Protein AF-E2AD54-F1 (afdb_monomer_lite)

Organism: Camponotus floridanus (NCBI:txid104421)

Secondary structure (DSSP, 8-state):
-HHHHHHHHHHHHHHHHHH---EE-S-GGGPPEEESSSEEE----EE-

Radius of gyration: 13.44 Å; chains: 1; bounding box: 34×14×32 Å

Foldseek 3Di:
DVVVVVVVVCVVVVCPVVPDDKDWPDDPVPWDWDDDPDIDIDDTDIDD

InterPro domains:
  IPR036396 Cytochrome P450 superfamily [G3DSA:1.10.630.10] (1-47)
  IPR036396 Cytochrome P450 superfamily [SSF48264] (1-48)

pLDDT: mean 94.55, std 2.74, range [80.5, 97.94]

Sequence (48 aa):
GQRFALLEMKAMIAPLIHNFFLEPIDYLKDIQM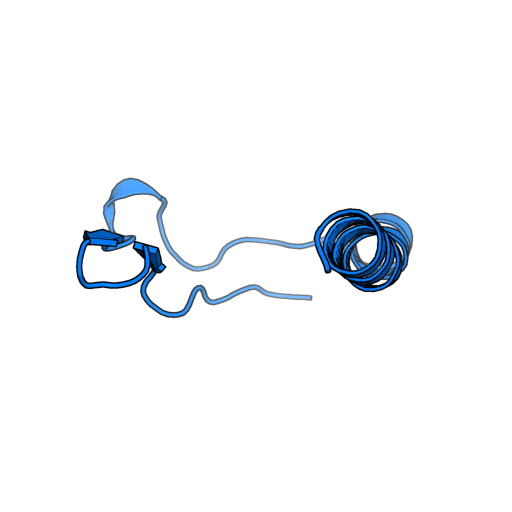KAGIVLRFSPIRIKF

Structure (mmCIF, N/CA/C/O backbone):
data_AF-E2AD54-F1
#
_entry.id   AF-E2AD54-F1
#
loop_
_atom_site.group_PDB
_atom_site.id
_atom_site.type_symbol
_atom_site.label_atom_id
_atom_site.label_alt_id
_atom_site.label_com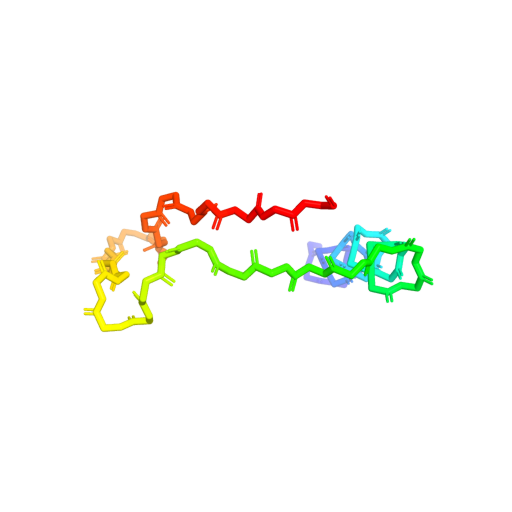p_id
_atom_site.label_asym_id
_atom_site.label_entity_i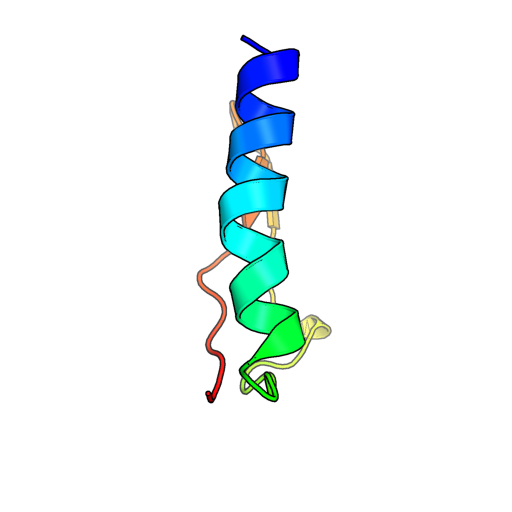d
_atom_site.label_seq_id
_atom_site.pdbx_PDB_ins_code
_atom_site.Cartn_x
_atom_site.Cartn_y
_atom_site.Cartn_z
_atom_site.occupancy
_atom_site.B_iso_or_equiv
_atom_site.auth_seq_id
_atom_site.auth_comp_id
_atom_site.auth_asym_id
_atom_site.auth_atom_id
_atom_site.pdbx_PDB_model_num
ATOM 1 N N . GLY A 1 1 ? -6.550 4.970 17.022 1.00 80.50 1 GLY A N 1
ATOM 2 C CA . GLY A 1 1 ? -6.718 4.404 15.669 1.00 80.50 1 GLY A CA 1
ATOM 3 C C . GLY A 1 1 ? -5.922 5.163 14.623 1.00 80.50 1 GLY A C 1
ATOM 4 O O . GLY A 1 1 ? -4.884 4.682 14.208 1.00 80.50 1 GLY A O 1
ATOM 5 N N . GLN A 1 2 ? -6.353 6.364 14.227 1.00 92.56 2 GLN A N 1
ATOM 6 C CA . GLN A 1 2 ? -5.804 7.077 13.058 1.00 92.56 2 GLN A CA 1
ATOM 7 C C . GLN A 1 2 ? -4.284 7.342 13.087 1.00 92.56 2 GLN A C 1
ATOM 9 O O . GLN A 1 2 ? -3.600 7.086 12.104 1.00 92.56 2 GLN A O 1
ATOM 14 N N . ARG A 1 3 ? -3.732 7.820 14.214 1.00 95.12 3 ARG A N 1
ATOM 15 C CA . ARG A 1 3 ? -2.278 8.052 14.347 1.00 95.12 3 ARG A CA 1
ATOM 16 C C . ARG A 1 3 ? -1.469 6.760 14.231 1.00 95.12 3 ARG A C 1
ATOM 18 O O . ARG A 1 3 ? -0.398 6.769 13.642 1.00 95.12 3 ARG A O 1
ATOM 25 N N . PHE A 1 4 ? -2.005 5.665 14.768 1.00 97.06 4 PHE A N 1
ATOM 26 C CA . PHE A 1 4 ? -1.390 4.347 14.663 1.00 97.06 4 PHE A CA 1
ATOM 27 C C . PHE A 1 4 ? -1.402 3.856 13.210 1.00 97.06 4 PHE A C 1
ATOM 29 O O . PHE A 1 4 ? -0.350 3.507 12.697 1.00 97.06 4 PHE A O 1
ATOM 36 N N . ALA A 1 5 ? -2.531 3.983 12.504 1.00 96.12 5 ALA A N 1
ATOM 37 C CA . ALA A 1 5 ? -2.620 3.641 11.081 1.00 96.12 5 ALA A CA 1
ATOM 38 C C . ALA A 1 5 ? -1.611 4.423 10.214 1.00 96.12 5 ALA A C 1
ATOM 40 O O . ALA A 1 5 ? -1.012 3.872 9.294 1.00 96.12 5 ALA A O 1
ATOM 41 N N . LEU A 1 6 ? -1.370 5.703 10.530 1.00 97.25 6 LEU A N 1
ATOM 42 C CA . LEU A 1 6 ? -0.353 6.499 9.837 1.00 97.25 6 LEU A CA 1
ATOM 43 C C . LEU A 1 6 ? 1.073 6.001 10.120 1.00 97.25 6 LEU A C 1
ATOM 45 O O . LEU A 1 6 ? 1.913 6.005 9.219 1.00 97.25 6 LEU A O 1
ATOM 49 N N . LEU A 1 7 ? 1.358 5.597 11.360 1.00 97.75 7 LEU A N 1
ATOM 50 C CA . LEU A 1 7 ? 2.655 5.026 11.727 1.00 97.75 7 LEU A CA 1
ATOM 51 C C . LEU A 1 7 ? 2.886 3.687 11.024 1.00 97.75 7 LEU A C 1
ATOM 53 O O . LEU A 1 7 ? 3.963 3.491 10.470 1.00 97.75 7 LEU A O 1
ATOM 57 N N . GLU A 1 8 ? 1.873 2.822 10.969 1.00 97.81 8 GLU A N 1
ATOM 58 C CA . GLU A 1 8 ? 1.941 1.551 10.242 1.00 97.81 8 GLU A CA 1
ATOM 59 C C . GLU A 1 8 ? 2.220 1.767 8.753 1.00 97.81 8 GLU A C 1
ATOM 61 O O . GLU A 1 8 ? 3.131 1.153 8.201 1.00 97.81 8 GLU A O 1
ATOM 66 N N . MET A 1 9 ? 1.516 2.707 8.112 1.00 96.94 9 MET A N 1
ATOM 67 C CA . MET A 1 9 ? 1.736 3.021 6.698 1.00 96.94 9 MET A CA 1
ATOM 68 C C . MET A 1 9 ? 3.170 3.503 6.433 1.00 96.94 9 MET A C 1
ATOM 70 O O . MET A 1 9 ? 3.807 3.061 5.479 1.00 96.94 9 MET A O 1
ATOM 74 N N . LYS A 1 10 ? 3.711 4.376 7.293 1.00 96.94 10 LYS A N 1
ATOM 75 C CA . LYS A 1 10 ? 5.096 4.854 7.166 1.00 96.94 10 LYS A CA 1
ATOM 76 C C . LYS A 1 10 ? 6.113 3.740 7.401 1.00 96.94 10 LYS A C 1
ATOM 78 O O . LYS A 1 10 ? 7.067 3.638 6.635 1.00 96.94 10 LYS A O 1
ATOM 83 N N . ALA A 1 11 ? 5.901 2.914 8.425 1.00 97.94 11 ALA A N 1
ATOM 84 C CA . ALA A 1 11 ? 6.787 1.805 8.761 1.00 97.94 11 ALA A CA 1
ATOM 85 C C . ALA A 1 11 ? 6.831 0.739 7.654 1.00 97.94 11 ALA A C 1
ATOM 87 O O . ALA A 1 11 ? 7.889 0.163 7.422 1.00 97.94 11 ALA A O 1
ATOM 88 N N . MET A 1 12 ? 5.719 0.515 6.941 1.00 96.88 12 MET A N 1
ATOM 89 C CA . MET A 1 12 ? 5.685 -0.385 5.784 1.00 96.88 12 MET A CA 1
ATOM 90 C C . MET A 1 12 ? 6.302 0.242 4.526 1.00 96.88 12 MET A C 1
ATOM 92 O O . MET A 1 12 ? 7.086 -0.416 3.853 1.00 96.88 12 MET A O 1
ATOM 96 N N . ILE A 1 13 ? 5.976 1.497 4.186 1.00 96.06 13 ILE A N 1
ATOM 97 C CA . ILE A 1 13 ? 6.384 2.101 2.901 1.00 96.06 13 ILE A CA 1
ATOM 98 C C . ILE A 1 13 ? 7.850 2.548 2.898 1.00 96.06 13 ILE A C 1
ATOM 100 O O . ILE A 1 13 ? 8.533 2.347 1.896 1.00 96.06 13 ILE A O 1
ATOM 104 N N . ALA A 1 14 ? 8.350 3.138 3.990 1.00 97.81 14 ALA A N 1
ATOM 105 C CA . ALA A 1 14 ? 9.710 3.681 4.047 1.00 97.81 14 ALA A CA 1
ATOM 106 C C . ALA A 1 14 ? 10.802 2.666 3.643 1.00 97.81 14 ALA A C 1
ATOM 108 O O . ALA A 1 14 ? 11.583 2.976 2.745 1.00 97.81 14 ALA A O 1
ATOM 109 N N . PRO A 1 15 ? 10.871 1.445 4.212 1.00 96.75 15 PRO A N 1
ATOM 110 C CA . PRO A 1 15 ? 11.892 0.483 3.804 1.00 96.75 15 PRO A CA 1
ATOM 111 C C . PRO A 1 15 ? 11.702 -0.015 2.367 1.00 96.75 15 PRO A C 1
ATOM 113 O O . PRO A 1 15 ? 12.692 -0.368 1.732 1.00 96.75 15 PRO A O 1
ATOM 116 N N . LEU A 1 16 ? 10.472 -0.034 1.839 1.00 95.31 16 LEU A N 1
ATOM 117 C CA . LEU A 1 16 ? 10.217 -0.471 0.467 1.00 95.31 16 LEU A CA 1
ATOM 118 C C . LEU A 1 16 ? 10.816 0.505 -0.545 1.00 95.31 16 LEU A C 1
ATOM 120 O O . LEU A 1 16 ? 11.542 0.082 -1.435 1.00 95.31 16 LEU A O 1
ATOM 124 N N . ILE A 1 17 ? 10.575 1.806 -0.371 1.00 95.06 17 ILE A N 1
ATOM 125 C CA . ILE A 1 17 ? 11.073 2.827 -1.307 1.00 95.06 17 ILE A CA 1
ATOM 126 C C . ILE A 1 17 ? 12.571 3.112 -1.149 1.00 95.06 17 ILE A C 1
ATOM 128 O O . ILE A 1 17 ? 13.202 3.587 -2.087 1.00 95.06 17 ILE A O 1
ATOM 132 N N . HIS A 1 18 ? 13.141 2.861 0.036 1.00 96.25 18 HIS A N 1
ATOM 133 C CA . HIS A 1 18 ? 14.571 3.064 0.271 1.00 96.25 18 HIS A CA 1
ATOM 134 C C . HIS A 1 18 ? 15.427 1.907 -0.245 1.00 96.25 18 HIS A C 1
ATOM 136 O O . HIS A 1 18 ? 16.561 2.147 -0.651 1.00 96.25 18 HIS A O 1
ATOM 142 N N . ASN A 1 19 ? 14.907 0.676 -0.221 1.00 96.88 19 ASN A N 1
ATOM 143 C CA . ASN A 1 19 ? 15.698 -0.517 -0.533 1.00 96.88 19 ASN A CA 1
ATOM 144 C C . ASN A 1 19 ? 15.339 -1.177 -1.870 1.00 96.88 19 ASN A C 1
ATOM 146 O O . ASN A 1 19 ? 16.154 -1.941 -2.382 1.00 96.88 19 ASN A O 1
ATOM 150 N N . PHE A 1 20 ? 14.156 -0.912 -2.435 1.00 96.19 20 PHE A N 1
ATOM 151 C CA . PHE A 1 20 ? 13.688 -1.556 -3.665 1.00 96.19 20 PHE A CA 1
ATOM 152 C C . PHE A 1 20 ? 13.303 -0.532 -4.729 1.00 96.19 20 PHE A C 1
ATOM 154 O O . PHE A 1 20 ? 12.731 0.520 -4.437 1.00 96.19 20 PHE A O 1
ATOM 161 N N . PHE A 1 21 ? 13.573 -0.879 -5.986 1.00 94.94 21 PHE A N 1
ATOM 162 C CA . PHE A 1 21 ? 13.050 -0.149 -7.131 1.00 94.94 21 PHE A CA 1
ATOM 163 C C . PHE A 1 21 ? 11.748 -0.813 -7.581 1.00 94.94 21 PHE A C 1
ATOM 165 O O . PHE A 1 21 ? 11.757 -1.892 -8.164 1.00 94.94 21 PHE A O 1
ATOM 172 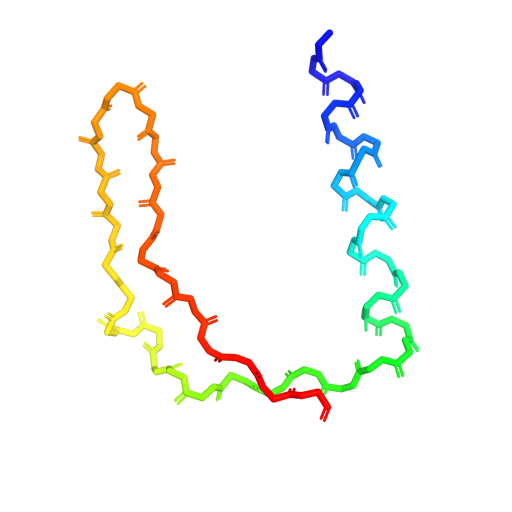N N . LEU A 1 22 ? 10.618 -0.188 -7.256 1.00 94.19 22 LEU A N 1
ATOM 173 C CA . LEU A 1 22 ? 9.298 -0.763 -7.499 1.00 94.19 22 LEU A CA 1
ATOM 174 C C . LEU A 1 22 ? 8.808 -0.412 -8.906 1.00 94.19 22 LEU A C 1
ATOM 176 O O . LEU A 1 22 ? 8.451 0.737 -9.173 1.00 94.19 22 LEU A O 1
ATOM 180 N N . GLU A 1 23 ? 8.730 -1.409 -9.783 1.00 94.50 23 GLU A N 1
ATOM 181 C CA . GLU A 1 23 ? 8.173 -1.243 -11.129 1.00 94.50 23 GLU A CA 1
ATOM 182 C C . GLU A 1 23 ? 6.735 -1.789 -11.195 1.00 94.50 23 GLU A C 1
ATOM 184 O O . GLU A 1 23 ? 6.504 -2.965 -10.882 1.00 94.50 23 GLU A O 1
ATOM 189 N N . PRO A 1 24 ? 5.740 -0.973 -11.597 1.00 93.00 24 PRO A N 1
ATOM 190 C CA . PRO A 1 24 ? 4.373 -1.445 -11.763 1.00 93.00 24 PRO A CA 1
ATOM 191 C C . PRO A 1 24 ? 4.266 -2.349 -12.995 1.00 93.00 24 PRO A C 1
ATOM 193 O O . PRO A 1 24 ? 4.718 -1.996 -14.083 1.00 93.00 24 PRO A O 1
ATOM 196 N N . ILE A 1 25 ? 3.626 -3.506 -12.826 1.00 94.75 25 ILE A N 1
ATOM 197 C CA . ILE A 1 25 ? 3.308 -4.412 -13.941 1.00 94.75 25 ILE A CA 1
ATOM 198 C C . ILE A 1 25 ? 1.961 -4.028 -14.565 1.00 94.75 25 ILE A C 1
ATOM 200 O O . ILE A 1 25 ? 1.773 -4.141 -15.774 1.00 94.75 25 ILE A O 1
ATOM 204 N N . ASP A 1 26 ? 1.019 -3.578 -13.736 1.00 94.12 26 ASP A N 1
ATOM 205 C CA . ASP A 1 26 ? -0.324 -3.201 -14.168 1.00 94.12 26 ASP A CA 1
ATOM 206 C C . ASP A 1 26 ? -0.383 -1.733 -14.610 1.00 94.12 26 ASP A C 1
ATOM 208 O O . ASP A 1 26 ? 0.193 -0.848 -13.971 1.00 94.12 26 ASP A O 1
ATOM 212 N N . TYR A 1 27 ? -1.131 -1.448 -15.681 1.00 93.12 27 TYR A N 1
ATOM 213 C CA . TYR A 1 27 ? -1.396 -0.071 -16.088 1.00 93.12 27 TYR A CA 1
ATOM 214 C C . TYR A 1 27 ? -2.398 0.591 -15.142 1.00 93.12 27 TYR A C 1
ATOM 216 O O . TYR A 1 27 ? -3.422 0.012 -14.788 1.00 93.12 27 TYR A O 1
ATOM 224 N N . LEU A 1 28 ? -2.163 1.866 -14.817 1.00 91.69 28 LEU A N 1
ATOM 225 C CA . LEU A 1 28 ? -3.025 2.631 -13.908 1.00 91.69 28 LEU A CA 1
ATOM 226 C C . LEU A 1 28 ? -4.495 2.677 -14.354 1.00 91.69 28 LEU A C 1
ATOM 228 O O . LEU A 1 28 ? -5.388 2.622 -13.515 1.00 91.6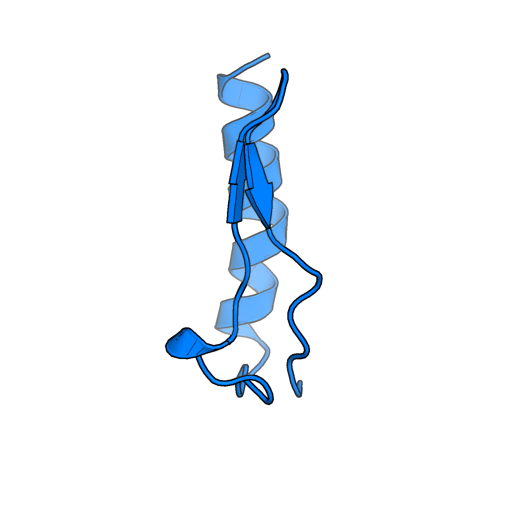9 28 LEU A O 1
ATOM 232 N N . LYS A 1 29 ? -4.748 2.746 -15.668 1.00 93.06 29 LYS A N 1
ATOM 233 C CA . LYS A 1 29 ? -6.106 2.764 -16.242 1.00 93.06 29 LYS A CA 1
ATOM 234 C C . LYS A 1 29 ? -6.890 1.465 -16.008 1.00 93.06 29 LYS A C 1
ATOM 236 O O . LYS A 1 29 ? -8.114 1.488 -16.077 1.00 93.06 29 LYS A O 1
ATOM 241 N N . ASP A 1 30 ? -6.192 0.362 -15.739 1.00 93.44 30 ASP A N 1
ATOM 242 C CA . ASP A 1 30 ? -6.791 -0.961 -15.559 1.00 93.44 30 ASP A CA 1
ATOM 243 C C . ASP A 1 30 ? -7.066 -1.263 -14.071 1.00 93.44 30 ASP A C 1
ATOM 245 O O . ASP A 1 30 ? -7.713 -2.260 -13.740 1.00 93.44 30 ASP A O 1
ATOM 249 N N . ILE A 1 31 ? -6.618 -0.390 -13.157 1.00 94.06 31 ILE A N 1
ATOM 250 C CA . ILE A 1 31 ? -6.866 -0.521 -11.720 1.00 94.06 31 ILE A CA 1
ATOM 251 C C . ILE A 1 31 ? -8.332 -0.198 -11.426 1.00 94.06 31 ILE A C 1
ATOM 253 O O . ILE A 1 31 ? -8.812 0.913 -11.656 1.00 94.06 31 ILE A O 1
ATOM 257 N N . GLN A 1 32 ? -9.043 -1.161 -10.843 1.00 94.81 32 GLN A N 1
ATOM 258 C CA . GLN A 1 32 ? -10.452 -0.999 -10.497 1.00 94.81 32 GLN A CA 1
ATOM 259 C C . GLN A 1 32 ? -10.614 -0.573 -9.039 1.00 94.81 32 GLN A C 1
ATOM 261 O O . GLN A 1 32 ? -10.183 -1.266 -8.112 1.00 94.81 32 GLN A O 1
ATOM 266 N N . MET A 1 33 ? -11.301 0.548 -8.828 1.00 94.94 33 MET A N 1
ATOM 267 C CA . MET A 1 33 ? -11.685 1.027 -7.503 1.00 94.94 33 MET A CA 1
ATOM 268 C C . MET A 1 33 ? -13.095 0.542 -7.151 1.00 94.94 33 MET A C 1
ATOM 270 O O . MET A 1 33 ? -14.039 0.721 -7.917 1.00 94.94 33 MET A O 1
ATOM 274 N N . LYS A 1 34 ? -13.248 -0.057 -5.969 1.00 95.00 34 LYS A N 1
ATOM 275 C CA . LYS A 1 34 ? -14.523 -0.538 -5.428 1.00 95.00 34 LYS A CA 1
ATOM 276 C C . LYS A 1 34 ? -14.907 0.307 -4.216 1.00 95.00 34 LYS A C 1
ATOM 278 O O . LYS A 1 34 ? -14.262 0.234 -3.169 1.00 95.00 34 LYS A O 1
ATOM 283 N N . ALA A 1 35 ? -15.967 1.096 -4.360 1.00 93.38 35 ALA A N 1
ATOM 284 C CA . ALA A 1 35 ? -16.544 1.902 -3.288 1.00 93.38 35 ALA A CA 1
ATOM 285 C C . ALA A 1 35 ? -17.723 1.148 -2.645 1.00 93.38 35 ALA A C 1
ATOM 287 O O . ALA A 1 35 ? -18.851 1.222 -3.122 1.00 93.38 35 ALA A O 1
ATOM 288 N N . GLY A 1 36 ? -17.438 0.365 -1.600 1.00 90.31 36 GLY A N 1
ATOM 289 C CA . GLY A 1 36 ? -18.453 -0.242 -0.727 1.00 90.31 36 GLY A CA 1
ATOM 290 C C . GLY A 1 36 ? -18.502 0.473 0.626 1.00 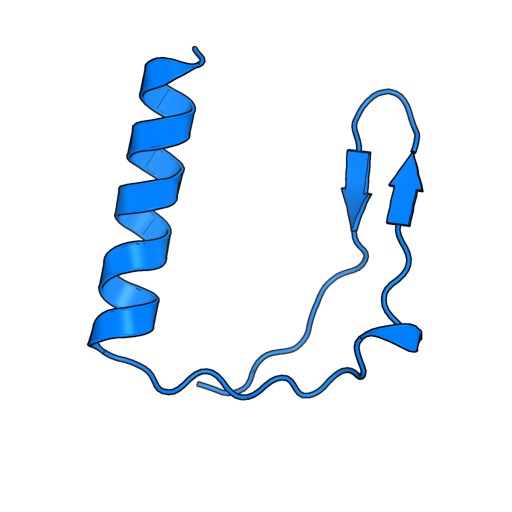90.31 36 GLY A C 1
ATOM 291 O O . GLY A 1 36 ? -18.263 1.671 0.703 1.00 90.31 36 GLY A O 1
ATOM 292 N N . ILE A 1 37 ? -18.706 -0.273 1.719 1.00 95.19 37 ILE A N 1
ATOM 293 C CA . ILE A 1 37 ? -18.580 0.259 3.097 1.00 95.19 37 ILE A CA 1
ATOM 294 C C . ILE A 1 37 ? -17.172 0.832 3.353 1.00 95.19 37 ILE A C 1
ATOM 296 O O . ILE A 1 37 ? -16.999 1.776 4.116 1.00 95.19 37 ILE A O 1
ATOM 300 N N . VAL A 1 38 ? -16.158 0.262 2.696 1.00 95.06 38 VAL A N 1
ATOM 301 C CA . VAL A 1 38 ? -14.774 0.745 2.708 1.00 95.06 38 VAL A CA 1
ATOM 302 C C . VAL A 1 38 ? -14.275 0.809 1.271 1.00 95.06 38 VAL A C 1
ATOM 304 O O . VAL A 1 38 ? -14.561 -0.093 0.475 1.00 95.06 38 VAL A O 1
ATOM 307 N N . LEU A 1 39 ? -13.515 1.856 0.956 1.00 95.31 39 LEU A N 1
ATOM 308 C CA . LEU A 1 39 ? -12.846 2.011 -0.328 1.00 95.31 39 LEU A CA 1
ATOM 309 C C . LEU A 1 39 ? -11.729 0.972 -0.476 1.00 95.31 39 LEU A C 1
ATOM 311 O O . LEU A 1 39 ? -10.871 0.850 0.400 1.00 95.31 39 LEU A O 1
ATOM 315 N N . ARG A 1 40 ? -11.728 0.223 -1.580 1.00 94.50 40 ARG A N 1
ATOM 316 C CA . ARG A 1 40 ? -10.683 -0.765 -1.890 1.00 94.50 40 ARG A CA 1
ATOM 317 C C . ARG A 1 40 ? -10.294 -0.703 -3.360 1.00 94.50 40 ARG A C 1
ATOM 319 O O . ARG A 1 40 ? -11.128 -0.402 -4.208 1.00 94.50 40 ARG A O 1
ATOM 326 N N . PHE A 1 41 ? -9.050 -1.055 -3.654 1.00 94.38 41 PHE A N 1
ATOM 327 C CA . PHE A 1 41 ? -8.563 -1.261 -5.016 1.00 94.38 41 PHE A CA 1
ATOM 328 C C . PHE A 1 41 ? -8.425 -2.757 -5.311 1.00 94.38 41 PHE A C 1
ATOM 330 O O . PHE A 1 41 ? -8.288 -3.568 -4.389 1.00 94.38 41 PHE A O 1
ATOM 337 N N . SER A 1 42 ? -8.482 -3.132 -6.589 1.00 92.69 42 SER A N 1
ATOM 338 C CA . SER A 1 42 ? -8.038 -4.454 -7.036 1.00 92.69 42 SER A CA 1
ATOM 339 C C . SER A 1 42 ? -6.552 -4.667 -6.698 1.00 92.69 42 SER A C 1
ATOM 341 O O . SER A 1 42 ? -5.811 -3.686 -6.624 1.00 92.69 42 SER A O 1
ATOM 343 N N . PRO A 1 43 ? -6.094 -5.918 -6.496 1.00 93.06 43 PRO A N 1
ATOM 344 C CA . PRO A 1 43 ? -4.677 -6.203 -6.276 1.00 93.06 43 PRO A CA 1
ATOM 345 C C . PRO A 1 43 ? -3.801 -5.601 -7.381 1.00 93.06 43 PRO A C 1
ATOM 347 O O . PRO A 1 43 ? -4.141 -5.725 -8.555 1.00 93.06 43 PRO A O 1
ATOM 350 N N . ILE A 1 44 ? -2.692 -4.966 -6.993 1.00 93.88 44 ILE A N 1
ATOM 351 C CA . ILE A 1 44 ? -1.713 -4.366 -7.907 1.00 93.88 44 ILE A CA 1
ATOM 352 C C . ILE A 1 44 ? -0.471 -5.249 -7.913 1.00 93.88 44 ILE A C 1
ATOM 354 O O . ILE A 1 44 ? 0.066 -5.582 -6.853 1.00 93.88 44 ILE A O 1
ATOM 358 N N . ARG A 1 45 ? -0.010 -5.623 -9.103 1.00 94.56 45 ARG A N 1
ATOM 359 C CA . ARG A 1 45 ? 1.212 -6.400 -9.298 1.00 94.56 45 ARG A CA 1
ATOM 360 C C . ARG A 1 45 ? 2.400 -5.458 -9.447 1.00 94.56 45 ARG A C 1
ATOM 362 O O . ARG A 1 45 ? 2.397 -4.548 -10.278 1.00 94.56 45 ARG A O 1
ATOM 369 N N . ILE A 1 46 ? 3.417 -5.700 -8.631 1.00 93.75 46 ILE A N 1
ATOM 370 C CA . ILE A 1 46 ? 4.643 -4.907 -8.566 1.00 93.75 46 ILE A CA 1
ATOM 371 C C . ILE A 1 46 ? 5.824 -5.864 -8.689 1.00 93.75 46 ILE A C 1
ATOM 373 O O . ILE A 1 46 ? 5.804 -6.957 -8.116 1.00 93.75 46 ILE A O 1
ATOM 377 N N . LYS A 1 47 ? 6.837 -5.447 -9.443 1.00 92.88 47 LYS A N 1
ATOM 378 C CA . LYS A 1 47 ? 8.140 -6.101 -9.500 1.00 92.88 47 LYS A CA 1
ATOM 379 C C . LYS A 1 47 ? 9.091 -5.399 -8.523 1.00 92.88 47 LYS A C 1
ATOM 381 O O . LYS A 1 47 ? 9.111 -4.170 -8.483 1.00 92.88 47 LYS A O 1
ATOM 386 N N . PHE A 1 48 ? 9.813 -6.196 -7.738 1.00 90.56 48 PHE A N 1
ATOM 387 C CA . PHE A 1 48 ? 10.801 -5.762 -6.745 1.00 90.56 48 PHE A CA 1
ATOM 388 C C . PHE A 1 48 ? 12.224 -5.926 -7.274 1.00 90.56 48 PHE A C 1
ATOM 390 O O . PHE A 1 48 ? 12.421 -6.823 -8.132 1.00 90.56 48 PHE A O 1
#